Protein AF-M5VIT3-F1 (afdb_monomer_lite)

pLDDT: mean 83.19, std 8.48, range [53.97, 95.81]

Sequence (91 aa):
MSAASAEKREQQFMEFSNHIFNFNKSSDIDPANPNFSQGSKKLCAVPTFNDIMSPAKFDNMYFRNSQRGLGLLSTDQALMTDWRMKPLVDL

Foldseek 3Di:
DDPVVVVVVVVVCVQQVCQLACVDPVDRHDPLARVQSVVCVVVVDDPPAQQPVCRPDPDLVSLVCLLVRNGRGPVSVVLNPDPVNCVVSVD

Radius of gyration: 14.12 Å; chains: 1; bounding box: 32×34×35 Å

Organism: Prunus persica (NCBI:txid3760)

InterPro domains:
  IPR000823 Plant peroxidase [PTHR31517] (15-90)
  IPR002016 Haem peroxidase [PF00141] (15-90)
  IPR002016 Haem peroxidase [PS50873] (16-91)
  IPR010255 Haem peroxidase superfamily [SSF48113] (15-89)

Structure (mmCIF, N/CA/C/O backbone):
data_AF-M5VIT3-F1
#
_entry.id   AF-M5VIT3-F1
#
loop_
_atom_site.group_PDB
_atom_site.id
_atom_site.type_symbol
_atom_site.label_atom_id
_atom_site.label_alt_id
_atom_site.label_comp_id
_atom_site.label_asym_id
_atom_site.label_entity_id
_atom_site.label_seq_id
_atom_site.pdbx_PDB_ins_code
_atom_site.Cartn_x
_atom_site.Cartn_y
_atom_site.Cartn_z
_atom_site.occupancy
_atom_site.B_iso_or_equiv
_atom_site.auth_seq_id
_atom_site.auth_comp_id
_atom_site.auth_asym_id
_atom_site.auth_atom_id
_atom_site.pdbx_PDB_model_num
ATOM 1 N N . MET A 1 1 ? 6.789 20.400 14.679 1.00 53.97 1 MET A N 1
ATOM 2 C CA . MET A 1 1 ? 5.806 19.758 13.773 1.00 53.97 1 MET A CA 1
ATOM 3 C C . MET A 1 1 ? 4.648 20.731 13.586 1.00 53.97 1 MET A C 1
ATOM 5 O O . MET A 1 1 ? 4.161 21.226 14.590 1.00 53.97 1 MET A O 1
ATOM 9 N N . SER A 1 2 ? 4.275 21.082 12.350 1.00 71.38 2 SER A N 1
ATOM 10 C CA . SER A 1 2 ? 3.154 22.006 12.068 1.00 71.38 2 SER A CA 1
ATOM 11 C C . SER A 1 2 ? 1.809 21.268 12.111 1.00 71.38 2 SER A C 1
ATOM 13 O O . SER A 1 2 ? 1.769 20.087 11.762 1.00 71.38 2 SER A O 1
ATOM 15 N N . ALA A 1 3 ? 0.725 21.952 12.489 1.00 67.94 3 ALA A N 1
ATOM 16 C CA . ALA A 1 3 ? -0.638 21.406 12.518 1.00 67.94 3 ALA A CA 1
ATOM 17 C C . ALA A 1 3 ? -1.053 20.789 11.166 1.00 67.94 3 ALA A C 1
ATOM 19 O O . ALA A 1 3 ? -1.558 19.671 11.134 1.00 67.94 3 ALA A O 1
ATOM 20 N N . ALA A 1 4 ? -0.681 21.422 10.047 1.00 66.62 4 ALA A N 1
ATOM 21 C CA . ALA A 1 4 ? -0.941 20.904 8.697 1.00 66.62 4 ALA A CA 1
ATOM 22 C C . ALA A 1 4 ? -0.270 19.540 8.420 1.00 66.62 4 ALA A C 1
ATOM 24 O O . ALA A 1 4 ? -0.756 18.730 7.636 1.00 66.62 4 ALA A O 1
ATOM 25 N N . SER A 1 5 ? 0.862 19.253 9.075 1.00 65.81 5 SER A N 1
ATOM 26 C CA . SER A 1 5 ? 1.536 17.956 8.953 1.00 65.81 5 SER A CA 1
ATOM 27 C C . SER A 1 5 ? 0.873 16.866 9.799 1.00 65.81 5 SER A C 1
ATOM 29 O O . SER A 1 5 ? 1.055 15.691 9.486 1.00 65.81 5 SER A O 1
ATOM 31 N N . ALA A 1 6 ? 0.165 17.227 10.872 1.00 68.38 6 ALA A N 1
ATOM 32 C CA . ALA A 1 6 ? -0.592 16.277 11.683 1.00 68.38 6 ALA A CA 1
ATOM 33 C C . ALA A 1 6 ? -1.902 15.899 10.985 1.00 68.38 6 ALA A C 1
ATOM 35 O O . ALA A 1 6 ? -2.140 14.715 10.779 1.00 68.38 6 ALA A O 1
ATOM 36 N N . GLU A 1 7 ? -2.642 16.891 10.489 1.00 73.50 7 GLU A N 1
ATOM 37 C CA . GLU A 1 7 ? -3.888 16.692 9.739 1.00 73.50 7 GLU A CA 1
ATOM 38 C C . GLU A 1 7 ? -3.681 15.806 8.500 1.00 73.50 7 GLU A C 1
ATOM 40 O O . GLU A 1 7 ? -4.421 14.854 8.271 1.00 73.50 7 GLU A O 1
ATOM 45 N N . LYS A 1 8 ? -2.588 16.021 7.752 1.00 71.06 8 LYS A N 1
ATOM 46 C CA . LYS A 1 8 ? -2.242 15.161 6.611 1.00 71.06 8 LYS A CA 1
ATOM 47 C C . LYS A 1 8 ? -1.985 13.702 7.015 1.00 71.06 8 LYS A C 1
ATOM 49 O O . LYS A 1 8 ? -2.365 12.795 6.283 1.00 71.06 8 LYS A O 1
ATOM 54 N N . ARG A 1 9 ? -1.345 13.461 8.165 1.00 67.19 9 ARG A N 1
ATOM 55 C CA . ARG A 1 9 ? -1.106 12.094 8.668 1.00 67.19 9 ARG A CA 1
ATOM 56 C C . ARG A 1 9 ? -2.395 11.434 9.149 1.00 67.19 9 ARG A C 1
ATOM 58 O O . ARG A 1 9 ? -2.564 10.237 8.947 1.00 67.19 9 ARG A O 1
ATOM 65 N N . GLU A 1 10 ? -3.290 12.202 9.760 1.00 72.50 10 GLU A N 1
ATOM 66 C CA . GLU A 1 10 ? -4.611 11.723 10.172 1.00 72.50 10 GLU A CA 1
ATOM 67 C C . GLU A 1 10 ? -5.461 11.340 8.961 1.00 72.50 10 GLU A C 1
ATOM 69 O O . GLU A 1 10 ? -6.033 10.253 8.943 1.00 72.50 10 GLU A O 1
ATOM 74 N N . GLN A 1 11 ? -5.473 12.171 7.914 1.00 73.81 11 GLN A N 1
ATOM 75 C CA . GLN A 1 11 ? -6.180 11.857 6.675 1.00 73.81 11 GLN A CA 1
ATOM 76 C C . GLN A 1 11 ? -5.655 10.568 6.035 1.00 73.81 11 GLN A C 1
ATOM 78 O O . GLN A 1 11 ? -6.447 9.688 5.714 1.00 73.81 11 GLN A O 1
ATOM 83 N N . GLN A 1 12 ? -4.331 10.418 5.925 1.00 74.50 12 GLN A N 1
ATOM 84 C CA . GLN A 1 12 ? -3.726 9.191 5.402 1.00 74.50 12 GLN A CA 1
ATOM 85 C C . GLN A 1 12 ? -4.100 7.965 6.238 1.00 74.50 12 GLN A C 1
ATOM 87 O O . GLN A 1 12 ? -4.428 6.927 5.680 1.00 74.50 12 GLN A O 1
ATOM 92 N N . PHE A 1 13 ? -4.102 8.074 7.569 1.00 80.62 13 PHE A N 1
ATOM 93 C CA . PHE A 1 13 ? -4.502 6.965 8.432 1.00 80.62 13 PHE A CA 1
ATOM 94 C C . PHE A 1 13 ? -5.954 6.532 8.192 1.00 80.62 13 PHE A C 1
ATOM 96 O O . PHE A 1 13 ? -6.237 5.335 8.151 1.00 80.62 13 PHE A O 1
ATOM 103 N N . MET A 1 14 ? -6.873 7.482 8.000 1.00 81.75 14 MET A N 1
ATOM 104 C CA . MET A 1 14 ? -8.288 7.174 7.772 1.00 81.75 14 MET A CA 1
ATOM 105 C C . MET A 1 14 ? -8.548 6.405 6.471 1.00 81.75 14 MET A C 1
ATOM 107 O O . MET A 1 14 ? -9.533 5.674 6.398 1.00 81.75 14 MET A O 1
ATOM 111 N N . GLU A 1 15 ? -7.675 6.516 5.465 1.00 82.62 15 GLU A N 1
ATOM 112 C CA . GLU A 1 15 ? -7.847 5.823 4.178 1.00 82.62 15 GLU A CA 1
ATOM 113 C C . GLU A 1 15 ? -7.776 4.294 4.304 1.00 82.62 15 GLU A C 1
ATOM 115 O O . GLU A 1 15 ? -8.438 3.581 3.549 1.00 82.62 15 GLU A O 1
ATOM 120 N N . PHE A 1 16 ? -7.022 3.775 5.275 1.00 82.81 16 PHE A N 1
ATOM 121 C CA . PHE A 1 16 ? -6.813 2.333 5.451 1.00 82.81 16 PHE A CA 1
ATOM 122 C C . PHE A 1 16 ? -7.087 1.825 6.869 1.00 82.81 16 PHE A C 1
ATOM 124 O O . PHE A 1 16 ? -7.010 0.618 7.111 1.00 82.81 16 PHE A O 1
ATOM 131 N N . SER A 1 17 ? -7.433 2.705 7.815 1.00 84.94 17 SER A N 1
ATOM 132 C CA . SER A 1 17 ? -7.688 2.330 9.210 1.00 84.94 17 SER A CA 1
ATOM 133 C C . SER A 1 17 ? -8.745 1.237 9.327 1.00 84.94 17 SER A C 1
ATOM 135 O O . SER A 1 17 ? -8.524 0.307 10.090 1.00 84.94 17 SER A O 1
ATOM 137 N N . ASN A 1 18 ? -9.809 1.274 8.517 1.00 84.19 18 ASN A N 1
ATOM 138 C CA . ASN A 1 18 ? -10.856 0.244 8.494 1.00 84.19 18 ASN A CA 1
ATOM 139 C C . ASN A 1 18 ? -10.316 -1.149 8.127 1.00 84.19 18 ASN A C 1
ATOM 141 O O . ASN A 1 18 ? -10.814 -2.168 8.582 1.00 84.19 18 ASN A O 1
ATOM 145 N N . HIS A 1 19 ? -9.271 -1.220 7.306 1.00 79.38 19 HIS A N 1
ATOM 146 C CA . HIS A 1 19 ? -8.685 -2.489 6.877 1.00 79.38 19 HIS A CA 1
ATOM 147 C C . HIS A 1 19 ? -7.791 -3.121 7.957 1.00 79.38 19 HIS A C 1
ATOM 149 O O . HIS A 1 19 ? -7.586 -4.338 8.017 1.00 79.38 19 HIS A O 1
ATOM 155 N N . ILE A 1 20 ? -7.258 -2.276 8.839 1.00 80.50 20 ILE A N 1
ATOM 156 C CA . ILE A 1 20 ? -6.436 -2.690 9.973 1.00 80.50 20 ILE A CA 1
ATOM 157 C C . ILE A 1 20 ? -7.303 -2.877 11.219 1.00 80.50 20 ILE A C 1
ATOM 159 O O . ILE A 1 20 ? -7.066 -3.809 11.974 1.00 80.50 20 ILE A O 1
ATOM 163 N N . PHE A 1 21 ? -8.313 -2.040 11.436 1.00 82.38 21 PHE A N 1
ATOM 164 C CA . PHE A 1 21 ? -9.170 -1.982 12.616 1.00 82.38 21 PHE A CA 1
ATOM 165 C C . PHE A 1 21 ? -10.637 -1.937 12.188 1.00 82.38 21 PHE A C 1
ATOM 167 O O . PHE A 1 21 ? -10.985 -1.154 11.319 1.00 82.38 21 PHE A O 1
ATOM 174 N N . ASN A 1 22 ? -11.519 -2.695 12.844 1.00 84.25 22 ASN A N 1
ATOM 175 C CA . ASN A 1 22 ? -12.966 -2.643 12.592 1.00 84.25 22 ASN A CA 1
ATOM 176 C C . ASN A 1 22 ? -13.359 -2.907 11.120 1.00 84.25 22 ASN A C 1
ATOM 178 O O . ASN A 1 22 ? -14.189 -2.186 10.563 1.00 84.25 22 ASN A O 1
ATOM 182 N N . PHE A 1 23 ? -12.777 -3.939 10.495 1.00 85.25 23 PHE A N 1
ATOM 183 C CA . PHE A 1 23 ? -13.018 -4.285 9.085 1.00 85.25 23 PHE A CA 1
ATOM 184 C C . PHE A 1 23 ? -14.502 -4.348 8.717 1.00 85.25 23 PHE A C 1
ATOM 186 O O . PHE A 1 23 ? -14.926 -3.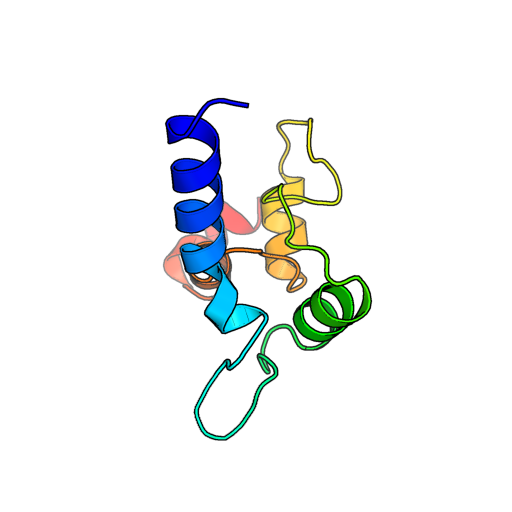781 7.710 1.00 85.25 23 PHE A O 1
ATOM 193 N N . ASN A 1 24 ? -15.316 -4.997 9.546 1.00 86.69 24 ASN A N 1
ATOM 194 C CA . ASN A 1 24 ? -16.765 -4.887 9.475 1.00 86.69 24 ASN A CA 1
ATOM 195 C C . ASN A 1 24 ? -17.400 -5.113 10.858 1.00 86.69 24 ASN A C 1
ATOM 197 O O . ASN A 1 24 ? -16.718 -5.375 11.843 1.00 86.69 24 ASN A O 1
ATOM 201 N N . LYS A 1 25 ? -18.736 -5.046 10.938 1.00 86.50 25 LYS A N 1
ATOM 202 C CA . LYS A 1 25 ? -19.484 -5.205 12.202 1.00 86.50 25 LYS A CA 1
ATOM 203 C C . LYS A 1 25 ? -19.345 -6.588 12.861 1.00 86.50 25 LYS A C 1
ATOM 205 O O . LYS A 1 25 ? -19.763 -6.749 14.001 1.00 86.50 25 LYS A O 1
ATOM 210 N N . SER A 1 26 ? -18.842 -7.583 12.137 1.00 86.19 26 SER A N 1
ATOM 211 C CA . SER A 1 26 ? -18.764 -8.987 12.554 1.00 86.19 26 SER A CA 1
ATOM 212 C C . SER A 1 26 ? -17.330 -9.519 12.658 1.00 86.19 26 SER A C 1
ATOM 214 O O . SER A 1 26 ? -17.128 -10.573 13.252 1.00 86.19 26 SER A O 1
ATOM 216 N N . SER A 1 27 ? -16.342 -8.827 12.088 1.00 84.12 27 SER A N 1
ATOM 217 C CA . SER A 1 27 ? -14.930 -9.202 12.103 1.00 84.12 27 SER A CA 1
ATOM 218 C C . SER A 1 27 ? -14.058 -7.956 12.126 1.00 84.12 27 SER A C 1
ATOM 220 O O . SER A 1 27 ? -14.181 -7.082 11.270 1.00 84.12 27 SER A O 1
ATOM 222 N N . ASP A 1 28 ? -13.103 -7.934 13.050 1.00 85.12 28 ASP A N 1
ATOM 223 C CA . ASP A 1 28 ? -12.080 -6.890 13.119 1.00 85.12 28 ASP A CA 1
ATOM 224 C C . ASP A 1 28 ? -10.882 -7.160 12.202 1.00 85.12 28 ASP A C 1
ATOM 226 O O . ASP A 1 28 ? -9.933 -6.374 12.185 1.00 85.12 28 ASP A O 1
ATOM 230 N N . ILE A 1 29 ? -10.859 -8.305 11.525 1.00 84.38 29 ILE A N 1
ATOM 231 C CA . ILE A 1 29 ? -9.753 -8.760 10.683 1.00 84.38 29 ILE A CA 1
ATOM 232 C C . ILE A 1 29 ? -10.268 -8.865 9.253 1.00 84.38 29 ILE A C 1
ATOM 234 O O . ILE A 1 29 ? -11.311 -9.486 9.026 1.00 84.38 29 ILE A O 1
ATOM 238 N N . ASP A 1 30 ? -9.523 -8.286 8.311 1.00 84.06 30 ASP A N 1
ATOM 239 C CA . ASP A 1 30 ? -9.759 -8.491 6.887 1.00 84.06 30 ASP A CA 1
ATOM 240 C C . ASP A 1 30 ? -9.469 -9.959 6.510 1.00 84.06 30 ASP A C 1
ATOM 242 O O . ASP A 1 30 ? -8.332 -10.419 6.668 1.00 84.06 30 ASP A O 1
ATOM 246 N N . PRO A 1 31 ? -10.464 -10.715 6.009 1.00 83.75 31 PRO A N 1
ATOM 247 C CA . PRO A 1 31 ? -10.265 -12.091 5.569 1.00 83.75 31 PRO A CA 1
ATOM 248 C C . PRO A 1 31 ? -9.332 -12.229 4.365 1.00 83.75 31 PRO A C 1
ATOM 250 O O . PRO A 1 31 ? -8.750 -13.299 4.192 1.00 83.75 31 PRO A O 1
ATOM 253 N N . ALA A 1 32 ? -9.195 -11.195 3.526 1.00 79.38 32 ALA A N 1
ATOM 254 C CA . ALA A 1 32 ? -8.290 -11.249 2.382 1.00 79.38 32 ALA A CA 1
ATOM 255 C C . ALA A 1 32 ? -6.821 -11.171 2.827 1.00 79.38 32 ALA A C 1
ATOM 257 O O . ALA A 1 32 ? -5.973 -11.840 2.239 1.00 79.38 32 ALA A O 1
ATOM 258 N N . ASN A 1 33 ? -6.534 -10.422 3.898 1.00 78.56 33 ASN A N 1
ATOM 259 C CA . ASN A 1 33 ? -5.174 -10.130 4.357 1.00 78.56 33 ASN A CA 1
ATOM 260 C C . ASN A 1 33 ? -4.997 -10.283 5.885 1.00 78.56 33 ASN A C 1
ATOM 262 O O . ASN A 1 33 ? -4.514 -9.368 6.562 1.00 78.56 33 ASN A O 1
ATOM 266 N N . PRO A 1 34 ? -5.319 -11.451 6.474 1.00 84.19 34 PRO A N 1
ATOM 267 C CA . PRO A 1 34 ? -5.415 -11.596 7.928 1.00 84.19 34 PRO A CA 1
ATOM 268 C C . PRO A 1 34 ? -4.075 -11.388 8.647 1.00 84.19 34 PRO A C 1
ATOM 270 O O . PRO A 1 34 ? -4.031 -10.801 9.729 1.00 84.19 34 PRO A O 1
ATOM 273 N N . ASN A 1 35 ? -2.970 -11.825 8.036 1.00 83.56 35 ASN A N 1
ATOM 274 C CA . ASN A 1 35 ? -1.625 -11.672 8.598 1.00 83.56 35 ASN A CA 1
ATOM 275 C C . ASN A 1 35 ? -1.185 -10.205 8.639 1.00 83.56 35 ASN A C 1
ATOM 277 O O . ASN A 1 35 ? -0.527 -9.788 9.593 1.00 83.56 35 ASN A O 1
ATOM 281 N N . PHE A 1 36 ? -1.563 -9.426 7.623 1.00 80.31 36 PHE A N 1
ATOM 282 C CA . PHE A 1 36 ? -1.241 -8.008 7.543 1.00 80.31 36 PHE A CA 1
ATOM 283 C C . PHE A 1 36 ? -1.960 -7.232 8.650 1.00 80.31 36 PHE A C 1
ATOM 285 O O . PHE A 1 36 ? -1.302 -6.593 9.473 1.00 80.31 36 PHE A O 1
ATOM 292 N N . SER A 1 37 ? -3.286 -7.385 8.769 1.00 81.62 37 SER A N 1
ATOM 293 C CA . SER A 1 37 ? -4.067 -6.709 9.815 1.00 81.62 37 SER A CA 1
ATOM 294 C C . SER A 1 37 ? -3.600 -7.102 11.224 1.00 81.62 37 SER A C 1
ATOM 296 O O . SER A 1 37 ? -3.470 -6.243 12.096 1.00 81.62 37 SER A O 1
ATOM 298 N N . GLN A 1 38 ? -3.293 -8.383 11.467 1.00 84.44 38 GLN A N 1
ATOM 299 C CA . GLN A 1 38 ? -2.760 -8.830 12.761 1.00 84.44 38 GLN A CA 1
ATOM 300 C C . GLN A 1 38 ? -1.371 -8.247 13.061 1.00 84.44 38 GLN A C 1
ATOM 302 O O . GLN A 1 38 ? -1.122 -7.800 14.184 1.00 84.44 38 GLN A O 1
ATOM 307 N N . GLY A 1 39 ? -0.476 -8.228 12.068 1.00 80.69 39 GLY A N 1
ATOM 308 C CA . GLY A 1 39 ? 0.867 -7.665 12.194 1.00 80.69 39 GLY A CA 1
ATOM 309 C C . GLY A 1 39 ? 0.840 -6.176 12.540 1.00 80.69 39 GLY A C 1
ATOM 310 O O . GLY A 1 39 ? 1.461 -5.763 13.522 1.00 80.6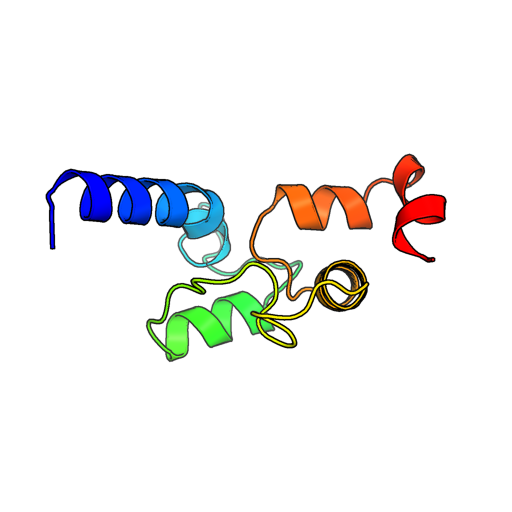9 39 GLY A O 1
ATOM 311 N N . SER A 1 40 ? 0.058 -5.385 11.802 1.00 78.94 40 SER A N 1
ATOM 312 C CA . SER A 1 40 ? -0.094 -3.944 12.041 1.00 78.94 40 SER A CA 1
ATOM 313 C C . SER A 1 40 ? -0.683 -3.638 13.421 1.00 78.94 40 SER A C 1
ATOM 315 O O . SER A 1 40 ? -0.170 -2.765 14.124 1.00 78.94 40 SER A O 1
ATOM 317 N N . LYS A 1 41 ? -1.696 -4.402 13.865 1.00 81.00 41 LYS A N 1
ATOM 318 C CA . LYS A 1 41 ? -2.254 -4.275 15.224 1.00 81.00 41 LYS A CA 1
ATOM 319 C C . LYS A 1 41 ? -1.210 -4.551 16.299 1.00 81.00 41 LYS A C 1
ATOM 321 O O . LYS A 1 41 ? -1.075 -3.769 17.234 1.00 81.00 41 LYS A O 1
ATOM 326 N N . LYS A 1 42 ? -0.462 -5.653 16.170 1.00 81.00 42 LYS A N 1
ATOM 327 C CA . LYS A 1 42 ? 0.542 -6.061 17.164 1.00 81.00 42 LYS A CA 1
ATOM 328 C C . LYS A 1 42 ? 1.659 -5.031 17.310 1.00 81.00 42 LYS A C 1
ATOM 330 O O . LYS A 1 42 ? 2.150 -4.819 18.414 1.00 81.00 42 LYS A O 1
ATOM 335 N N . LEU A 1 43 ? 2.059 -4.406 16.207 1.00 73.31 43 LEU A N 1
ATOM 336 C CA . LEU A 1 43 ? 3.096 -3.380 16.211 1.00 73.31 43 LEU A CA 1
ATOM 337 C C . LEU A 1 43 ? 2.582 -2.013 16.690 1.00 73.31 43 LEU A C 1
ATOM 339 O O . LEU A 1 43 ? 3.398 -1.124 16.910 1.00 73.31 43 LEU A O 1
ATOM 343 N N . CYS A 1 44 ? 1.258 -1.834 16.841 1.00 67.00 44 CYS A N 1
ATOM 344 C CA . CYS A 1 44 ? 0.608 -0.532 17.051 1.00 67.00 44 CYS A CA 1
ATOM 345 C C . CYS A 1 44 ? 1.128 0.529 16.059 1.00 67.00 44 CYS A C 1
ATOM 347 O O . CYS A 1 44 ? 1.225 1.718 16.360 1.00 67.00 44 CYS A O 1
ATOM 349 N N . ALA A 1 45 ? 1.533 0.066 14.875 1.00 64.81 45 ALA A N 1
ATOM 350 C CA . ALA A 1 45 ? 2.239 0.852 13.889 1.00 64.81 45 ALA A CA 1
ATOM 351 C C . ALA A 1 45 ? 1.381 0.916 12.638 1.00 64.81 45 ALA A C 1
ATOM 353 O O . ALA A 1 45 ? 1.089 -0.085 11.982 1.00 64.81 45 ALA A O 1
ATOM 354 N N . VAL A 1 46 ? 0.982 2.138 12.335 1.00 66.44 46 VAL A N 1
ATOM 355 C CA . VAL A 1 46 ? 0.368 2.523 11.078 1.00 66.44 46 VAL A CA 1
ATOM 356 C C . VAL A 1 46 ? 1.456 2.464 10.004 1.00 66.44 46 VAL A C 1
ATOM 358 O O . VAL A 1 46 ? 2.461 3.162 10.158 1.00 66.44 46 VAL A O 1
ATOM 361 N N . PRO A 1 47 ? 1.322 1.648 8.942 1.00 67.69 47 PRO A N 1
ATOM 362 C CA . PRO A 1 47 ? 2.296 1.663 7.862 1.00 67.69 47 PRO A CA 1
ATOM 363 C C . PRO A 1 47 ? 2.318 3.051 7.218 1.00 67.69 47 PRO A C 1
ATOM 365 O O . PRO A 1 47 ? 1.311 3.524 6.704 1.00 67.69 47 PRO A O 1
ATOM 368 N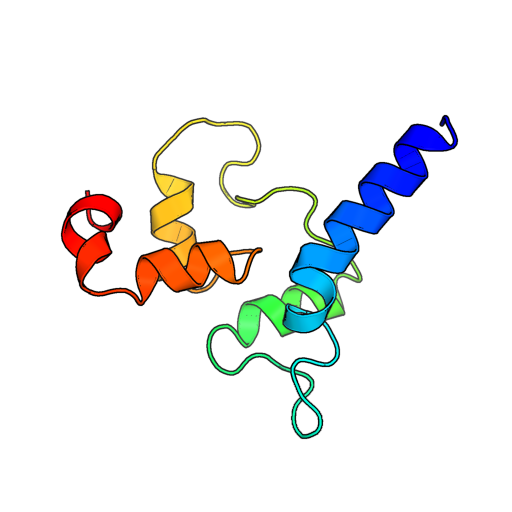 N . THR A 1 48 ? 3.469 3.719 7.261 1.00 71.75 48 THR A N 1
ATOM 369 C CA . THR A 1 48 ? 3.650 5.042 6.632 1.00 71.75 48 THR A CA 1
ATOM 370 C C . THR A 1 48 ? 3.943 4.929 5.130 1.00 71.75 48 THR A C 1
ATOM 372 O O . THR A 1 48 ? 3.973 5.936 4.427 1.00 71.75 48 THR A O 1
ATOM 375 N N . PHE A 1 49 ? 4.183 3.711 4.635 1.00 83.81 49 PHE A N 1
ATOM 376 C CA . PHE A 1 49 ? 4.578 3.427 3.259 1.00 83.81 49 PHE A CA 1
ATOM 377 C C . PHE A 1 49 ? 3.626 2.416 2.627 1.00 83.81 49 PHE A C 1
ATOM 379 O O . PHE A 1 49 ? 3.289 1.410 3.251 1.00 83.81 49 PHE A O 1
ATOM 386 N N . ASN A 1 50 ? 3.267 2.656 1.365 1.00 85.50 50 ASN A N 1
ATOM 387 C CA . ASN A 1 50 ? 2.442 1.737 0.578 1.00 85.50 50 ASN A CA 1
ATOM 388 C C . ASN A 1 50 ? 3.185 0.436 0.225 1.00 85.50 50 ASN A C 1
ATOM 390 O O . ASN A 1 50 ? 2.551 -0.579 -0.036 1.00 85.50 50 ASN A O 1
ATOM 394 N N . ASP A 1 51 ? 4.522 0.454 0.238 1.00 88.50 51 ASP A N 1
ATOM 395 C CA . ASP A 1 51 ? 5.365 -0.732 0.102 1.00 88.50 51 ASP A CA 1
ATOM 396 C C . ASP A 1 51 ? 6.385 -0.789 1.247 1.00 88.50 51 ASP A C 1
ATOM 398 O O . ASP A 1 51 ? 7.332 -0.006 1.304 1.00 88.50 51 ASP A O 1
ATOM 402 N N . ILE A 1 52 ? 6.187 -1.725 2.174 1.00 82.31 52 ILE A N 1
ATOM 403 C CA . ILE A 1 52 ? 7.057 -1.905 3.346 1.00 82.31 52 ILE A CA 1
ATOM 404 C C . ILE A 1 52 ? 8.365 -2.620 2.968 1.00 82.31 52 ILE A C 1
ATOM 406 O O . ILE A 1 52 ? 9.369 -2.467 3.663 1.00 82.31 52 ILE A O 1
ATOM 410 N N . MET A 1 53 ? 8.385 -3.383 1.869 1.00 88.06 53 MET A N 1
ATOM 411 C CA . MET A 1 53 ? 9.576 -4.139 1.462 1.00 88.06 53 MET A CA 1
ATOM 412 C C . MET A 1 53 ? 10.603 -3.247 0.759 1.00 88.06 53 MET A C 1
ATOM 414 O O . MET A 1 53 ? 11.806 -3.475 0.889 1.00 88.06 53 MET A O 1
ATOM 418 N N . SER A 1 54 ? 10.131 -2.225 0.043 1.00 91.81 54 SER A N 1
ATOM 419 C CA . SER A 1 54 ? 10.953 -1.306 -0.758 1.00 91.81 54 SER A CA 1
ATOM 420 C C . SER A 1 54 ? 10.501 0.159 -0.606 1.00 91.81 54 SER A C 1
ATOM 422 O O . SER A 1 54 ? 10.259 0.848 -1.594 1.00 91.81 54 SER A O 1
ATOM 424 N N . PRO A 1 55 ? 10.448 0.714 0.622 1.00 89.06 55 PRO A N 1
ATOM 425 C CA . PRO A 1 55 ? 9.797 2.004 0.895 1.00 89.06 55 PRO A CA 1
ATOM 426 C C . PRO A 1 55 ? 10.431 3.215 0.193 1.00 89.06 55 PRO A C 1
ATOM 428 O O . PRO A 1 55 ? 9.805 4.266 0.086 1.00 89.06 55 PRO A O 1
ATOM 431 N N . ALA A 1 56 ? 11.675 3.087 -0.272 1.00 92.06 56 ALA A N 1
ATOM 432 C CA . ALA A 1 56 ? 12.424 4.153 -0.935 1.00 92.06 56 ALA A CA 1
ATOM 433 C C . ALA A 1 56 ? 12.844 3.800 -2.372 1.00 92.06 56 ALA A C 1
ATOM 435 O O . ALA A 1 56 ? 13.686 4.490 -2.949 1.00 92.06 56 ALA A O 1
ATOM 436 N N . LYS A 1 57 ? 12.307 2.717 -2.948 1.00 94.75 57 LYS A N 1
ATOM 437 C CA . LYS A 1 57 ? 12.694 2.244 -4.278 1.00 94.75 57 LYS A CA 1
ATOM 438 C C . LYS A 1 57 ? 11.488 2.224 -5.208 1.00 94.75 57 LYS A C 1
ATOM 440 O O . LYS A 1 57 ? 10.457 1.651 -4.890 1.00 94.75 57 LYS A O 1
ATOM 445 N N . PHE A 1 58 ? 11.642 2.844 -6.375 1.00 94.25 58 PHE A N 1
ATOM 446 C CA . PHE A 1 58 ? 10.653 2.762 -7.442 1.00 94.25 58 PHE A CA 1
ATOM 447 C C . PHE A 1 58 ? 10.899 1.485 -8.253 1.00 94.25 58 PHE A C 1
ATOM 449 O O . PHE A 1 58 ? 11.796 1.438 -9.095 1.00 94.25 58 PHE A O 1
ATOM 456 N N . ASP A 1 59 ? 10.152 0.429 -7.950 1.00 93.50 59 ASP A N 1
ATOM 457 C CA . ASP A 1 59 ? 10.195 -0.850 -8.655 1.00 93.50 59 ASP A CA 1
ATOM 458 C C . ASP A 1 59 ? 8.805 -1.520 -8.678 1.00 93.50 59 ASP A C 1
ATOM 460 O O . ASP A 1 59 ? 7.803 -0.919 -8.289 1.00 93.50 59 ASP A O 1
ATOM 464 N N . ASN A 1 60 ? 8.715 -2.754 -9.183 1.00 93.44 60 ASN A N 1
ATOM 465 C CA . ASN A 1 60 ? 7.455 -3.499 -9.259 1.00 93.44 60 ASN A CA 1
ATOM 466 C C . ASN A 1 60 ? 7.144 -4.329 -8.001 1.00 93.44 60 ASN A C 1
ATOM 468 O O . ASN A 1 60 ? 6.164 -5.080 -7.999 1.00 93.44 60 ASN A O 1
ATOM 472 N N . MET A 1 61 ? 7.929 -4.212 -6.921 1.00 93.56 61 MET A N 1
ATOM 473 C CA . MET A 1 61 ? 7.633 -4.929 -5.677 1.00 93.56 61 MET A CA 1
ATOM 474 C C . MET A 1 61 ? 6.308 -4.481 -5.068 1.00 93.56 61 MET A C 1
ATOM 476 O O . MET A 1 61 ? 5.612 -5.312 -4.493 1.00 93.56 61 MET A O 1
ATOM 480 N N . TYR A 1 62 ? 5.905 -3.230 -5.291 1.00 92.94 62 TYR A N 1
ATOM 481 C CA . TYR A 1 62 ? 4.583 -2.719 -4.932 1.00 92.94 62 TYR A CA 1
ATOM 482 C C . TYR A 1 62 ? 3.433 -3.626 -5.419 1.00 92.94 62 TYR A C 1
ATOM 484 O O . TYR A 1 62 ? 2.577 -4.034 -4.628 1.00 92.94 62 TYR A O 1
ATOM 492 N N . PHE A 1 63 ? 3.449 -4.028 -6.696 1.00 92.88 63 PHE A N 1
ATOM 493 C CA . PHE A 1 63 ? 2.434 -4.927 -7.259 1.00 92.88 63 PHE A CA 1
ATOM 494 C C . PHE A 1 63 ? 2.575 -6.349 -6.703 1.00 92.88 63 PHE A C 1
ATOM 496 O O . PHE A 1 63 ? 1.597 -6.941 -6.247 1.00 92.88 63 PHE A O 1
ATOM 503 N N . ARG A 1 64 ? 3.807 -6.869 -6.635 1.00 91.69 64 ARG A N 1
ATOM 504 C CA . ARG A 1 64 ? 4.091 -8.226 -6.132 1.00 91.69 64 ARG A CA 1
ATOM 505 C C . ARG A 1 64 ? 3.695 -8.419 -4.667 1.00 91.69 64 ARG A C 1
ATOM 507 O O . ARG A 1 64 ? 3.248 -9.498 -4.284 1.00 91.69 64 ARG A O 1
ATOM 514 N N . ASN A 1 65 ? 3.868 -7.395 -3.838 1.00 90.06 65 ASN A N 1
ATOM 515 C CA . ASN A 1 65 ? 3.491 -7.416 -2.427 1.00 90.06 65 ASN A CA 1
ATOM 516 C C . ASN A 1 65 ? 1.973 -7.310 -2.264 1.00 90.06 65 ASN A C 1
ATOM 518 O O . ASN A 1 65 ? 1.399 -8.036 -1.452 1.00 90.06 65 ASN A O 1
ATOM 522 N N . SER A 1 66 ? 1.311 -6.500 -3.091 1.00 88.94 66 SER A N 1
ATOM 523 C CA . SER A 1 66 ? -0.153 -6.403 -3.111 1.00 88.94 66 SER A CA 1
ATOM 524 C C . SER A 1 66 ? -0.813 -7.731 -3.511 1.00 88.94 66 SER A C 1
ATOM 526 O O . SER A 1 66 ? -1.742 -8.178 -2.847 1.00 88.94 66 SER A O 1
ATOM 528 N N . GLN A 1 67 ? -0.272 -8.456 -4.499 1.00 88.06 67 GLN A N 1
ATOM 529 C CA . GLN A 1 67 ? -0.740 -9.811 -4.846 1.00 88.06 67 GLN A CA 1
ATOM 530 C C . GLN A 1 67 ? -0.602 -10.821 -3.689 1.00 88.06 67 GLN A C 1
ATOM 532 O O . GLN A 1 67 ? -1.349 -11.795 -3.624 1.00 88.06 67 GLN A O 1
ATOM 537 N N . ARG A 1 68 ? 0.350 -10.600 -2.771 1.00 87.44 68 ARG A N 1
ATOM 538 C CA . ARG A 1 68 ? 0.579 -11.429 -1.571 1.00 87.44 68 ARG A CA 1
ATOM 539 C C . ARG A 1 68 ? -0.247 -10.988 -0.364 1.00 87.44 68 ARG A C 1
ATOM 541 O O . ARG A 1 68 ? -0.082 -11.553 0.715 1.00 87.44 68 ARG A O 1
ATOM 548 N N . GLY A 1 69 ? -1.092 -9.978 -0.537 1.00 84.50 69 GLY A N 1
ATOM 549 C CA . GLY A 1 69 ? -1.937 -9.464 0.524 1.00 84.50 69 GLY A CA 1
ATOM 550 C C . GLY A 1 69 ? -1.236 -8.539 1.515 1.00 84.50 69 GLY A C 1
ATOM 551 O O . GLY A 1 69 ? -1.580 -8.494 2.694 1.00 84.50 69 GLY A O 1
ATOM 552 N N . LEU A 1 70 ? -0.209 -7.827 1.047 1.00 85.25 70 LEU A N 1
ATOM 553 C CA . LEU A 1 70 ? 0.524 -6.821 1.823 1.00 85.25 70 LEU A CA 1
ATOM 554 C C . LEU A 1 70 ? 0.211 -5.387 1.362 1.00 85.25 70 LEU A C 1
ATOM 556 O O . LEU A 1 70 ? 0.947 -4.464 1.705 1.00 85.25 70 LEU A O 1
ATOM 560 N N . GLY A 1 71 ? -0.843 -5.206 0.560 1.00 85.62 71 GLY A N 1
ATOM 561 C CA . GLY A 1 71 ? -1.306 -3.891 0.125 1.00 85.62 71 GLY A CA 1
ATOM 562 C C . GLY A 1 71 ? -1.921 -3.107 1.285 1.00 85.62 71 GLY A C 1
ATOM 563 O O . GLY A 1 71 ? -2.671 -3.661 2.089 1.00 85.62 71 GLY A O 1
ATOM 564 N N . LEU A 1 72 ? -1.597 -1.816 1.375 1.00 85.25 72 LEU A N 1
ATOM 565 C CA . LEU A 1 72 ? -2.099 -0.944 2.439 1.00 85.25 72 LEU A CA 1
ATOM 566 C C . LEU A 1 72 ? -3.524 -0.461 2.157 1.00 85.25 72 LEU A C 1
ATOM 568 O O . LEU A 1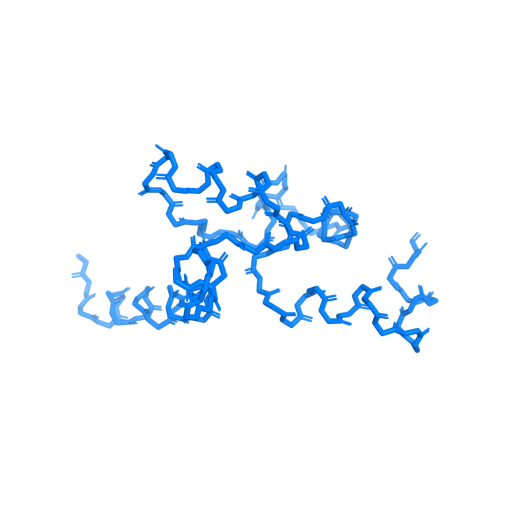 72 ? -4.377 -0.474 3.044 1.00 85.25 72 LEU A O 1
ATOM 572 N N . LEU A 1 73 ? -3.767 -0.013 0.924 1.00 86.19 73 LEU A N 1
ATOM 573 C CA . LEU A 1 73 ? -5.036 0.575 0.516 1.00 86.19 73 LEU A CA 1
ATOM 574 C C . LEU A 1 73 ? -5.950 -0.489 -0.093 1.00 86.19 73 LEU A C 1
ATOM 576 O O . LEU A 1 73 ? -5.519 -1.360 -0.849 1.00 86.19 73 LEU A O 1
ATOM 580 N N . SER A 1 74 ? -7.252 -0.364 0.154 1.00 83.94 74 SER A N 1
ATOM 581 C CA . SER A 1 74 ? -8.260 -1.233 -0.466 1.00 83.94 74 SER A CA 1
ATOM 582 C C . SER A 1 74 ? -8.285 -1.100 -1.993 1.00 83.94 74 SER A C 1
ATOM 584 O O . SER A 1 74 ? -8.541 -2.075 -2.700 1.00 83.94 74 SER A O 1
ATOM 586 N N . THR A 1 75 ? -7.968 0.087 -2.516 1.00 88.00 75 THR A N 1
ATOM 587 C CA . THR A 1 75 ? -7.840 0.350 -3.954 1.00 88.00 75 THR A CA 1
ATOM 588 C C . THR A 1 75 ? -6.708 -0.445 -4.589 1.00 88.00 75 THR A C 1
ATOM 590 O O . THR A 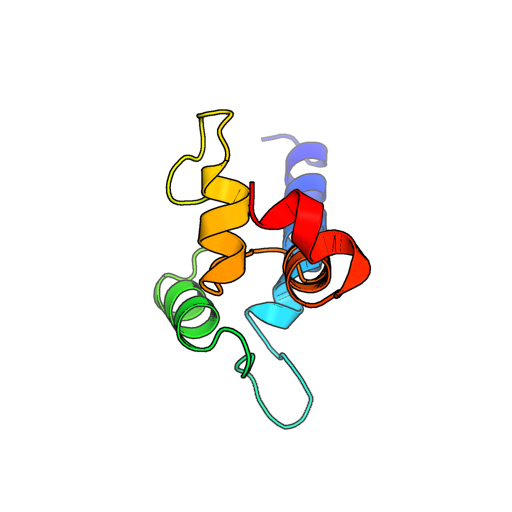1 75 ? -6.845 -0.898 -5.722 1.00 88.00 75 THR A O 1
ATOM 593 N N . ASP A 1 76 ? -5.624 -0.678 -3.852 1.00 88.50 76 ASP A N 1
ATOM 594 C CA . ASP A 1 76 ? -4.471 -1.431 -4.343 1.00 88.50 76 ASP A CA 1
ATOM 595 C C . ASP A 1 76 ? -4.855 -2.905 -4.486 1.00 88.50 76 ASP A C 1
ATOM 597 O O . ASP A 1 76 ? -4.585 -3.535 -5.507 1.00 88.50 76 ASP A O 1
ATOM 601 N N . GLN A 1 77 ? -5.604 -3.434 -3.513 1.00 86.06 77 GLN A N 1
ATOM 602 C CA . GLN A 1 77 ? -6.157 -4.785 -3.581 1.00 86.06 77 GLN A CA 1
ATOM 603 C C . GLN A 1 77 ? -7.217 -4.931 -4.688 1.00 86.06 77 GLN A C 1
ATOM 605 O O . GLN A 1 77 ? -7.330 -5.991 -5.318 1.00 86.06 77 GLN A O 1
ATOM 610 N N . ALA A 1 78 ? -7.979 -3.871 -4.971 1.00 89.31 78 ALA A N 1
ATOM 611 C CA . ALA A 1 78 ? -8.940 -3.856 -6.072 1.00 89.31 78 ALA A CA 1
ATOM 612 C C . ALA A 1 78 ? -8.249 -4.046 -7.436 1.00 89.31 78 ALA A C 1
ATOM 614 O O . ALA A 1 78 ? -8.767 -4.776 -8.280 1.00 89.31 78 ALA A O 1
ATOM 615 N N . LEU A 1 79 ? -7.045 -3.491 -7.630 1.00 91.12 79 LEU A N 1
ATOM 616 C CA . LEU A 1 79 ? -6.251 -3.717 -8.846 1.00 91.12 79 LEU A CA 1
ATOM 617 C C . LEU A 1 79 ? -5.864 -5.194 -9.028 1.00 91.12 79 LEU A C 1
ATOM 619 O O . LEU A 1 79 ? -5.872 -5.694 -10.147 1.00 91.12 79 LEU A O 1
ATOM 623 N N . MET A 1 80 ? -5.559 -5.909 -7.942 1.00 88.75 80 MET A N 1
ATOM 624 C CA . MET A 1 80 ? -5.156 -7.326 -7.993 1.00 88.75 80 MET A CA 1
ATOM 625 C C . MET A 1 80 ? -6.342 -8.253 -8.310 1.00 88.75 80 MET A C 1
ATOM 627 O O . MET A 1 80 ? -6.218 -9.299 -8.962 1.00 88.75 80 MET A O 1
ATOM 631 N N . THR A 1 81 ? -7.519 -7.882 -7.807 1.00 87.00 81 THR A N 1
ATOM 632 C CA . THR A 1 81 ? -8.734 -8.695 -7.915 1.00 87.00 81 THR A CA 1
ATOM 633 C C . THR A 1 81 ? -9.472 -8.465 -9.230 1.00 87.00 81 THR A C 1
ATOM 635 O O . THR A 1 81 ? -10.014 -9.427 -9.782 1.00 87.00 81 THR A O 1
ATOM 638 N N . ASP A 1 82 ? -9.421 -7.254 -9.795 1.00 91.81 82 ASP A N 1
ATOM 639 C CA . ASP A 1 82 ? -10.031 -6.939 -11.087 1.00 91.81 82 ASP A CA 1
ATOM 640 C C . ASP A 1 82 ? -9.353 -7.711 -12.231 1.00 91.81 82 ASP A C 1
ATOM 642 O O . ASP A 1 82 ? -8.159 -7.582 -12.508 1.00 91.81 82 ASP A O 1
ATOM 646 N N . TRP A 1 83 ? -10.134 -8.531 -12.935 1.00 93.00 83 TRP A N 1
ATOM 647 C CA . TRP A 1 83 ? -9.649 -9.344 -14.050 1.00 93.00 83 TRP A CA 1
ATOM 648 C C . TRP A 1 83 ? -9.108 -8.504 -15.213 1.00 93.00 83 TRP A C 1
ATOM 650 O O . TRP A 1 83 ? -8.217 -8.961 -15.924 1.00 93.00 83 TRP A O 1
ATOM 660 N N . ARG A 1 84 ? -9.605 -7.273 -15.391 1.00 95.81 84 ARG A N 1
ATOM 661 C CA . ARG A 1 84 ? -9.169 -6.356 -16.455 1.00 95.81 84 ARG A CA 1
ATOM 662 C C . ARG A 1 84 ? -7.757 -5.835 -16.214 1.00 95.81 84 ARG A C 1
ATOM 664 O O . ARG A 1 84 ? -7.081 -5.461 -17.165 1.00 95.81 84 ARG A O 1
ATOM 671 N N . MET A 1 85 ? -7.327 -5.807 -14.952 1.00 94.50 85 MET A N 1
ATOM 672 C CA . MET A 1 85 ? -6.033 -5.268 -14.532 1.00 94.50 85 MET A CA 1
ATOM 673 C C . MET A 1 85 ? -4.944 -6.337 -14.447 1.00 94.50 85 MET A C 1
ATOM 675 O O . MET A 1 85 ? -3.766 -5.993 -14.505 1.00 94.50 85 MET A O 1
ATOM 679 N N . LYS A 1 86 ? -5.310 -7.626 -14.397 1.00 90.31 86 LYS A N 1
ATOM 680 C CA . LYS A 1 86 ? -4.352 -8.746 -14.340 1.00 90.31 86 LYS A CA 1
ATOM 681 C C . LYS A 1 86 ? -3.224 -8.665 -15.377 1.00 90.31 86 LYS A C 1
ATOM 683 O O . LYS A 1 86 ? -2.074 -8.779 -14.971 1.00 90.31 86 LYS A O 1
ATOM 688 N N . PRO A 1 87 ? -3.480 -8.368 -16.669 1.00 93.06 87 PRO A N 1
ATOM 689 C CA . PRO A 1 87 ? -2.401 -8.288 -17.657 1.00 93.06 87 PRO A CA 1
ATOM 690 C C . PRO A 1 87 ? -1.367 -7.187 -17.382 1.00 93.06 87 PRO A C 1
ATOM 692 O O . PRO A 1 87 ? -0.264 -7.256 -17.909 1.00 93.06 87 PRO A O 1
ATOM 695 N N . LEU A 1 88 ? -1.731 -6.157 -16.612 1.00 92.31 88 LEU A N 1
ATOM 696 C CA . LEU A 1 88 ? -0.847 -5.046 -16.252 1.00 92.31 88 LEU A CA 1
ATOM 697 C C . LEU A 1 88 ? -0.141 -5.290 -14.915 1.00 92.31 88 LEU A C 1
ATOM 699 O O . LEU A 1 88 ? 1.016 -4.918 -14.754 1.00 92.31 88 LEU A O 1
ATOM 703 N N . VAL A 1 89 ? -0.844 -5.896 -13.960 1.00 91.81 89 VAL A N 1
ATOM 704 C CA . VAL A 1 89 ? -0.333 -6.188 -12.614 1.00 91.81 89 VAL A CA 1
ATOM 705 C C . VAL A 1 89 ? 0.665 -7.349 -12.624 1.00 91.81 89 VAL A C 1
ATOM 707 O O . VAL A 1 89 ? 1.606 -7.343 -11.834 1.00 91.81 89 VAL A O 1
ATOM 710 N N . ASP A 1 90 ? 0.482 -8.322 -13.520 1.00 89.31 90 ASP A N 1
ATOM 711 C CA . ASP A 1 90 ? 1.287 -9.549 -13.572 1.00 89.31 90 ASP A CA 1
ATOM 712 C C . ASP A 1 90 ? 2.603 -9.394 -14.377 1.00 89.31 90 ASP A C 1
ATOM 714 O O . ASP A 1 90 ? 3.275 -10.393 -14.644 1.00 89.31 90 ASP A O 1
ATOM 718 N N . LEU A 1 91 ? 2.977 -8.162 -14.763 1.00 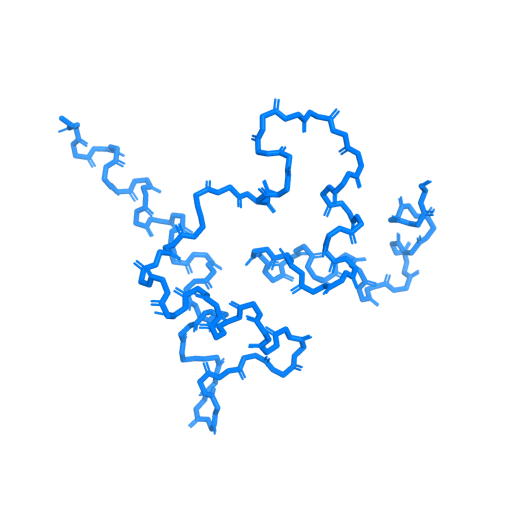85.25 91 LEU A N 1
ATOM 719 C CA . LEU A 1 91 ? 4.230 -7.829 -15.468 1.00 85.25 91 LEU A CA 1
ATOM 720 C C . LEU A 1 91 ? 5.479 -7.941 -14.560 1.00 85.25 91 LEU A C 1
ATOM 722 O O . LEU A 1 91 ? 6.474 -8.558 -15.006 1.00 85.25 91 LEU A O 1
#

Secondary structure (DSSP, 8-state):
--HHHHHHHHHHHHHHHHHHS--SSS-SS-SSSHHHHHHHHHHT----SS-SSSTT--STHHHHHHHTT--SSHHHHHHHH-TTTHHHHT-